Protein AF-A0AAD7I7P2-F1 (afdb_monomer)

Foldseek 3Di:
DQLVVLVCCLVVQQVVLLVVCVVPVPPCVVVSLVSLVVVLLVVLVLLVVAPPNDLASPHPDDDVSLVSVLVSLLVLVCPPRNRPHDCVSRVSSVVSNVVSCPPPVNVVVVVVVVVVVVVVVD

pLDDT: mean 86.22, std 7.91, range [53.53, 94.31]

Nearest PDB structures (foldseek):
  4zb6-assembly2_C  TM=7.887E-01  e=7.561E-02  Phanerodontia chrysosporium
  1b8x-assembly1_A  TM=5.960E-01  e=4.459E-02  Escherichia coli
  1oyj-assembly2_D  TM=7.043E-01  e=3.147E-01  Oryza sativa

Mean predicted aligned error: 5.16 Å

Radius of gyration: 15.02 Å; Cα contacts (8 Å, |Δi|>4): 108; chains: 1; bounding box: 30×47×31 Å

Organism: NCBI:txid1033252

Sequence (122 aa):
MRYRHFMHYCEGSLMPLRLLKVRSPNDNKDYLDDCFATHFAFLEEQLSSAPDGGPYLCGATLSGADFVMSYPVLLVTGGWGNLDVDKARFPKLFGYAEALRNIESYRKAEEKIVDLEKEFAA

Secondary structure (DSSP, 8-state):
-HHHHHHHHIIIIIHHHHHHHHH-TTTTHHHHHHHHHHHHHHHHHHHHT-GGG-SBTTBSS--HHHHHHHHHHHGGGTTTT-----TTT-HHHHHHHHHHHTSHHHHHHHHHHHHHHHHHT-

InterPro domains:
  IPR004046 Glutathione S-transferase, C-terminal [PF14497] (28-104)
  IPR036282 Glutathione S-transferase, C-terminal domain superfamily [SSF47616] (2-109)

Solvent-accessible surface area (backbone atoms only — not comparable to full-atom values): 6876 Å² total; per-residue (Å²): 115,62,50,64,50,47,49,50,43,35,66,72,45,54,47,55,54,51,50,50,42,72,77,37,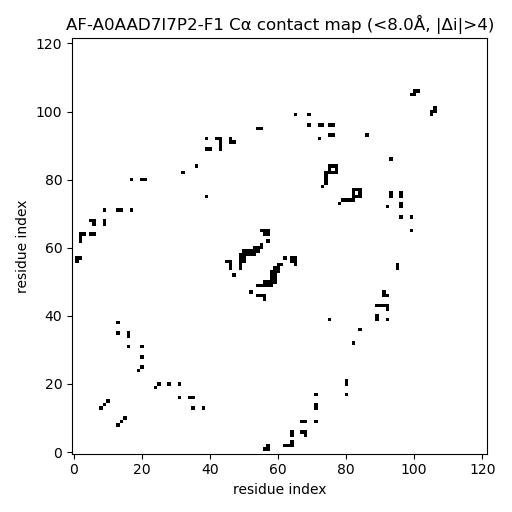66,77,62,65,39,69,61,53,51,50,52,48,52,53,53,50,54,50,48,33,51,44,52,73,65,13,47,94,73,18,88,31,74,71,7,79,57,92,48,72,37,52,61,64,38,44,65,68,49,37,30,56,77,42,46,99,65,75,43,91,53,65,56,89,80,34,54,63,45,52,52,42,38,54,54,53,55,71,33,68,72,46,45,54,48,52,55,49,50,55,53,50,53,53,63,77,72,106

Structure (mmCIF, N/CA/C/O backbone):
data_AF-A0AAD7I7P2-F1
#
_entry.id   AF-A0AAD7I7P2-F1
#
loop_
_atom_site.group_PDB
_atom_site.id
_atom_site.type_symbol
_atom_site.label_atom_id
_atom_site.label_alt_id
_atom_site.label_comp_id
_atom_site.label_asym_id
_atom_site.label_entity_id
_atom_site.label_seq_id
_atom_site.pdbx_PDB_ins_code
_atom_site.Cartn_x
_atom_site.Cartn_y
_atom_site.Cartn_z
_atom_site.occupancy
_atom_site.B_iso_or_equiv
_atom_site.auth_seq_id
_atom_site.auth_comp_id
_atom_site.auth_asym_id
_atom_site.auth_atom_id
_atom_site.pdbx_PDB_model_num
ATOM 1 N N . MET A 1 1 ? 4.519 -8.291 14.632 1.00 73.88 1 MET A N 1
ATOM 2 C CA . MET A 1 1 ? 5.689 -8.013 13.762 1.00 73.88 1 MET A CA 1
ATOM 3 C C . MET A 1 1 ? 5.312 -7.326 12.446 1.00 73.88 1 MET A C 1
ATOM 5 O O . MET A 1 1 ? 5.939 -6.323 12.127 1.00 73.88 1 MET A O 1
ATOM 9 N N . ARG A 1 2 ? 4.269 -7.775 11.724 1.00 88.00 2 ARG A N 1
ATOM 10 C CA . ARG A 1 2 ? 3.857 -7.198 10.423 1.00 88.00 2 ARG A CA 1
ATOM 11 C C . ARG A 1 2 ? 3.519 -5.699 10.443 1.00 88.00 2 ARG A C 1
ATOM 13 O O . ARG A 1 2 ? 3.930 -4.979 9.547 1.00 88.00 2 ARG A O 1
ATOM 20 N N . TYR A 1 3 ? 2.880 -5.220 11.513 1.00 90.62 3 TYR A N 1
ATOM 21 C CA . TYR A 1 3 ? 2.568 -3.796 11.693 1.00 90.62 3 TYR A CA 1
ATOM 22 C C . TYR A 1 3 ? 3.794 -2.883 11.531 1.00 90.62 3 TYR A C 1
ATOM 24 O O . TYR A 1 3 ? 3.804 -1.981 10.700 1.00 90.62 3 TYR A O 1
ATOM 32 N N . ARG A 1 4 ? 4.869 -3.148 12.289 1.00 91.69 4 ARG A N 1
ATOM 3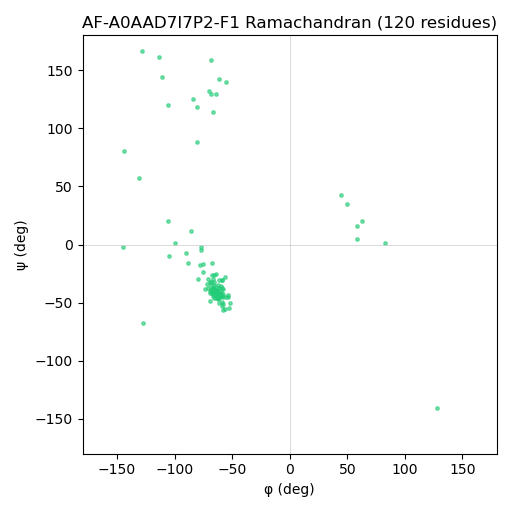3 C CA . ARG A 1 4 ? 6.099 -2.340 12.228 1.00 91.69 4 ARG A CA 1
ATOM 34 C C . ARG A 1 4 ? 6.783 -2.449 10.872 1.00 91.69 4 ARG A C 1
ATOM 36 O O . ARG A 1 4 ? 7.335 -1.466 10.397 1.00 91.69 4 ARG A O 1
ATOM 43 N N . HIS A 1 5 ? 6.735 -3.636 10.266 1.00 92.62 5 HIS A N 1
ATOM 44 C CA . HIS A 1 5 ? 7.274 -3.848 8.932 1.00 92.62 5 HIS A CA 1
ATOM 45 C C . HIS A 1 5 ? 6.610 -2.909 7.921 1.00 92.62 5 HIS A C 1
ATOM 47 O O . HIS A 1 5 ? 7.324 -2.169 7.260 1.00 92.62 5 HIS A O 1
ATOM 53 N N . PHE A 1 6 ? 5.276 -2.853 7.861 1.00 93.75 6 PHE A N 1
ATOM 54 C CA . PHE A 1 6 ? 4.581 -1.997 6.892 1.00 93.75 6 PHE A CA 1
ATOM 55 C C . PHE A 1 6 ? 4.730 -0.499 7.158 1.00 93.75 6 PHE A C 1
ATOM 57 O O . PHE A 1 6 ? 4.826 0.272 6.207 1.00 93.75 6 PHE A O 1
ATOM 64 N N . MET A 1 7 ? 4.835 -0.086 8.423 1.00 91.75 7 MET A N 1
ATOM 65 C CA . MET A 1 7 ? 5.152 1.306 8.764 1.00 91.75 7 MET A CA 1
ATOM 66 C C . MET A 1 7 ? 6.500 1.733 8.165 1.00 91.75 7 MET A C 1
ATOM 68 O O . MET A 1 7 ? 6.568 2.717 7.433 1.00 91.75 7 MET A O 1
ATOM 72 N N . HIS A 1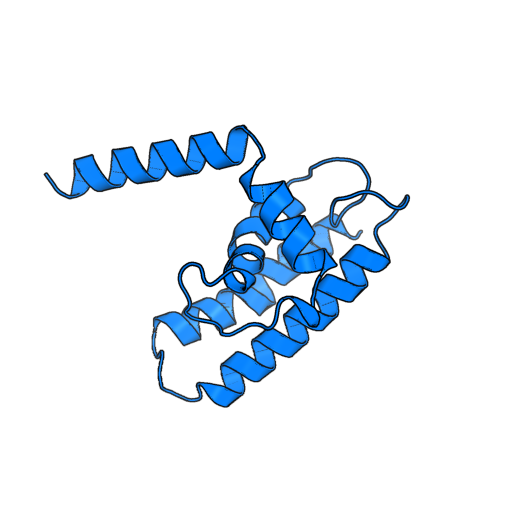 8 ? 7.558 0.956 8.415 1.00 92.62 8 HIS A N 1
ATOM 73 C CA . HIS A 1 8 ? 8.883 1.238 7.857 1.00 92.62 8 HIS A CA 1
ATOM 74 C C . HIS A 1 8 ? 8.943 1.020 6.344 1.00 92.62 8 HIS A C 1
ATOM 76 O O . HIS A 1 8 ? 9.673 1.720 5.652 1.00 92.62 8 HIS A O 1
ATOM 82 N N . TYR A 1 9 ? 8.174 0.068 5.818 1.00 93.81 9 TYR A N 1
ATOM 83 C CA . TYR A 1 9 ? 8.110 -0.202 4.388 1.00 93.81 9 TYR A CA 1
ATOM 84 C C . TYR A 1 9 ? 7.527 0.987 3.624 1.00 93.81 9 TYR A C 1
ATOM 86 O O . TYR A 1 9 ? 8.111 1.401 2.625 1.00 93.81 9 TYR A O 1
ATOM 94 N N . CYS A 1 10 ? 6.429 1.576 4.108 1.00 91.81 10 CYS A N 1
ATOM 95 C CA . CYS A 1 10 ? 5.831 2.758 3.488 1.00 91.81 10 CYS A CA 1
ATOM 96 C C . CYS A 1 10 ? 6.845 3.905 3.381 1.00 91.81 10 CYS A C 1
ATOM 98 O O . CYS A 1 10 ? 7.122 4.399 2.287 1.00 91.81 10 CYS A O 1
ATOM 100 N N . GLU A 1 11 ? 7.438 4.279 4.515 1.00 88.19 11 GLU A N 1
ATOM 101 C CA . GLU A 1 11 ? 8.348 5.420 4.615 1.00 88.19 11 GLU A CA 1
ATOM 102 C C . GLU A 1 11 ? 9.694 5.169 3.920 1.00 88.19 11 GLU A C 1
ATOM 104 O O . GLU A 1 11 ? 10.244 6.068 3.292 1.00 88.19 11 GLU A O 1
ATOM 109 N N . GLY A 1 12 ? 10.220 3.947 4.002 1.00 89.31 12 GLY A N 1
ATOM 110 C CA . GLY A 1 12 ? 11.552 3.606 3.505 1.00 89.31 12 GLY A CA 1
ATOM 111 C C . GLY A 1 12 ? 11.612 3.180 2.039 1.00 89.31 12 GLY A C 1
ATOM 112 O O . GLY A 1 12 ? 12.706 3.145 1.484 1.00 89.31 12 GLY A O 1
ATOM 113 N N . SER A 1 13 ? 10.482 2.839 1.406 1.00 89.88 13 SER A N 1
ATOM 114 C CA . SER A 1 13 ? 10.477 2.330 0.023 1.00 89.88 13 SER A CA 1
ATOM 115 C C . SER A 1 13 ? 9.535 3.093 -0.907 1.00 89.88 13 SER A C 1
ATOM 117 O O . SER A 1 13 ? 9.989 3.824 -1.786 1.00 89.88 13 SER A O 1
ATOM 119 N N . LEU A 1 14 ? 8.223 2.984 -0.697 1.00 88.56 14 LEU A N 1
ATOM 120 C CA . LEU A 1 14 ? 7.221 3.526 -1.616 1.00 88.56 14 LEU A CA 1
ATOM 121 C C . LEU A 1 14 ? 7.186 5.059 -1.626 1.00 88.56 14 LEU A C 1
ATOM 123 O O . LEU A 1 14 ? 7.066 5.663 -2.693 1.00 88.56 14 LEU A O 1
ATOM 127 N N . MET A 1 15 ? 7.314 5.705 -0.465 1.00 87.75 15 MET A N 1
ATOM 128 C CA . MET A 1 15 ? 7.266 7.169 -0.374 1.00 87.75 15 MET A CA 1
ATOM 129 C C . MET A 1 15 ? 8.464 7.872 -1.048 1.00 87.75 15 MET A C 1
ATOM 131 O O . MET A 1 15 ? 8.228 8.847 -1.767 1.00 87.75 15 MET A O 1
ATOM 135 N N . PRO A 1 16 ? 9.717 7.390 -0.921 1.00 89.75 16 PRO A N 1
ATOM 136 C CA . PRO A 1 16 ? 10.847 7.904 -1.695 1.00 89.75 16 PRO A CA 1
ATOM 137 C C . PRO A 1 16 ? 10.652 7.786 -3.210 1.00 89.75 16 PRO A C 1
ATOM 139 O O . PRO A 1 16 ? 10.880 8.756 -3.931 1.00 89.75 16 PRO A O 1
ATOM 142 N N . LEU A 1 17 ? 10.169 6.638 -3.700 1.00 88.25 17 LEU A N 1
ATOM 143 C CA . LEU A 1 17 ? 9.886 6.451 -5.129 1.00 88.25 17 LEU A CA 1
ATOM 144 C C . LEU A 1 17 ? 8.794 7.410 -5.613 1.00 88.25 17 LEU A C 1
ATOM 146 O O . LEU A 1 17 ? 8.913 8.010 -6.683 1.00 88.25 17 LEU A O 1
ATOM 150 N N . ARG A 1 18 ? 7.757 7.620 -4.793 1.00 84.56 18 ARG A N 1
ATOM 151 C CA . ARG A 1 18 ? 6.700 8.600 -5.073 1.00 84.56 18 ARG A CA 1
ATOM 152 C C . ARG A 1 18 ? 7.268 10.011 -5.173 1.00 84.56 18 ARG A C 1
ATOM 154 O O . ARG A 1 18 ? 6.916 10.739 -6.098 1.00 84.56 18 ARG A O 1
ATOM 161 N N . LEU A 1 19 ? 8.149 10.397 -4.253 1.00 87.31 19 LEU A N 1
ATOM 162 C CA . LEU A 1 19 ? 8.788 11.711 -4.276 1.00 87.31 19 LEU A CA 1
ATOM 163 C C . LEU A 1 19 ? 9.614 11.916 -5.552 1.00 87.31 19 LEU A C 1
ATOM 165 O O . LEU A 1 19 ? 9.499 12.965 -6.185 1.00 87.31 19 LEU A O 1
ATOM 169 N N . LEU A 1 20 ? 10.402 10.914 -5.952 1.00 87.38 20 LEU A N 1
ATOM 170 C CA . LEU A 1 20 ? 11.191 10.967 -7.186 1.00 87.38 20 LEU A CA 1
ATOM 171 C C . LEU A 1 20 ? 10.296 11.141 -8.419 1.00 87.38 20 LEU A C 1
ATOM 173 O O . LEU A 1 20 ? 10.566 12.009 -9.249 1.00 87.38 20 LEU A O 1
ATOM 177 N N . LYS A 1 21 ? 9.184 10.401 -8.492 1.00 82.81 21 LYS A N 1
ATOM 178 C CA . LYS A 1 21 ? 8.227 10.507 -9.601 1.00 82.81 21 LYS A CA 1
ATOM 179 C C . LYS A 1 21 ? 7.523 11.866 -9.656 1.00 82.81 21 LYS A C 1
ATOM 181 O O . LYS A 1 21 ? 7.345 12.414 -10.739 1.00 82.81 21 LYS A O 1
ATOM 186 N N . VAL A 1 22 ? 7.165 12.449 -8.510 1.00 84.12 22 VAL A N 1
ATOM 187 C CA . VAL A 1 22 ? 6.581 13.804 -8.453 1.00 84.12 22 VAL A CA 1
ATOM 188 C C . VAL A 1 22 ? 7.598 14.867 -8.876 1.00 84.12 22 VAL A C 1
ATOM 190 O O . VAL A 1 22 ? 7.251 15.813 -9.580 1.00 84.12 22 VAL A O 1
ATOM 193 N N . ARG A 1 23 ? 8.860 14.725 -8.458 1.00 83.94 23 ARG A N 1
ATOM 194 C CA . ARG A 1 23 ? 9.917 15.701 -8.751 1.00 83.94 23 ARG A CA 1
ATOM 195 C C . ARG A 1 23 ? 10.363 15.684 -10.215 1.00 83.94 23 ARG A C 1
ATOM 197 O O . ARG A 1 23 ? 10.726 16.746 -10.733 1.00 83.94 23 ARG A O 1
ATOM 204 N N . SER A 1 24 ? 10.361 14.508 -10.840 1.00 81.19 24 SER A N 1
ATOM 205 C CA . SER A 1 24 ? 10.835 14.285 -12.206 1.00 81.19 24 SER A CA 1
ATOM 206 C C . SER A 1 24 ? 9.964 13.233 -12.915 1.00 81.19 24 SER A C 1
ATOM 208 O O . SER A 1 24 ? 10.357 12.075 -13.019 1.00 81.19 24 SER A O 1
ATOM 210 N N . PRO A 1 25 ? 8.781 13.608 -13.433 1.00 75.12 25 PRO A N 1
ATOM 211 C CA . PRO A 1 25 ? 7.790 12.642 -13.925 1.00 75.12 25 PRO A CA 1
ATOM 212 C C . PRO A 1 25 ? 8.212 11.871 -15.185 1.00 75.12 25 PRO A C 1
ATOM 214 O O . PRO A 1 25 ? 7.744 10.754 -15.401 1.00 75.12 25 PRO A O 1
ATOM 217 N N . ASN A 1 26 ? 9.093 12.457 -16.002 1.00 77.25 26 ASN A N 1
ATOM 218 C CA . ASN A 1 26 ? 9.555 11.873 -17.266 1.00 77.25 26 ASN A CA 1
ATOM 219 C C . ASN A 1 26 ? 10.982 11.310 -17.191 1.00 77.25 26 ASN A C 1
ATOM 221 O O . ASN A 1 26 ? 11.422 10.654 -18.131 1.00 77.25 26 ASN A O 1
ATOM 225 N N . ASP A 1 27 ? 11.712 11.574 -16.107 1.00 77.06 27 ASP A N 1
ATOM 226 C CA . ASP A 1 27 ? 13.082 11.090 -15.942 1.00 77.06 27 ASP A CA 1
ATOM 227 C C . ASP A 1 27 ? 13.051 9.663 -15.391 1.00 77.06 27 ASP A C 1
ATOM 229 O O . ASP A 1 27 ? 12.399 9.410 -14.378 1.00 77.06 27 ASP A O 1
ATOM 23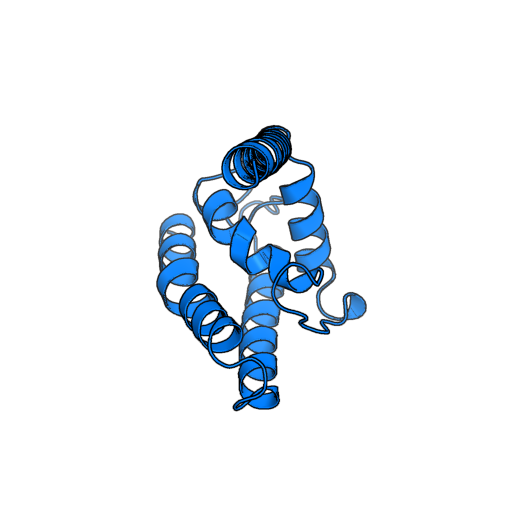3 N N . ASN A 1 28 ? 13.713 8.721 -16.069 1.00 80.44 28 ASN A N 1
ATOM 234 C CA . ASN A 1 28 ? 13.709 7.297 -15.707 1.00 80.44 28 ASN A CA 1
ATOM 235 C C . ASN A 1 28 ? 12.298 6.722 -15.467 1.00 80.44 28 ASN A C 1
ATOM 237 O O . ASN A 1 28 ? 12.111 5.869 -14.599 1.00 80.44 28 ASN A O 1
ATOM 241 N N . LYS A 1 29 ? 11.298 7.195 -16.229 1.00 82.06 29 LYS A N 1
ATOM 242 C CA . LYS A 1 29 ? 9.889 6.811 -16.058 1.00 82.06 29 LYS A CA 1
ATOM 243 C C . LYS A 1 29 ? 9.718 5.292 -16.031 1.00 82.06 29 LYS A C 1
ATOM 245 O O . LYS A 1 29 ? 9.111 4.784 -15.096 1.00 82.06 29 LYS A O 1
ATOM 250 N N . ASP A 1 30 ? 10.279 4.596 -17.016 1.00 85.94 30 ASP A N 1
ATOM 251 C CA . ASP A 1 30 ? 10.132 3.142 -17.147 1.00 85.94 30 ASP A CA 1
ATOM 252 C C . ASP A 1 30 ? 10.766 2.409 -15.958 1.00 85.94 30 ASP A C 1
ATOM 254 O O . ASP A 1 30 ? 10.154 1.520 -15.378 1.00 85.94 30 ASP A O 1
ATOM 258 N N . TYR A 1 31 ? 11.938 2.865 -15.503 1.00 88.19 31 TYR A N 1
ATOM 259 C CA . TYR A 1 31 ? 12.592 2.323 -14.311 1.00 88.19 31 TYR A CA 1
ATOM 260 C C . TYR A 1 31 ? 11.744 2.517 -13.045 1.00 88.19 31 TYR A C 1
ATOM 262 O O . TYR A 1 31 ? 11.580 1.587 -12.259 1.00 88.19 31 TYR A O 1
ATOM 270 N N . LEU A 1 32 ? 11.189 3.716 -12.835 1.00 87.44 32 LEU A N 1
ATOM 271 C CA . LEU A 1 32 ? 10.339 3.985 -11.673 1.00 87.44 32 LEU A CA 1
ATOM 272 C C . LEU A 1 32 ? 9.045 3.169 -11.727 1.00 87.44 32 LEU A C 1
ATOM 274 O O . LEU A 1 32 ? 8.622 2.642 -10.697 1.00 87.44 32 LEU A O 1
ATOM 278 N N . ASP A 1 33 ? 8.439 3.037 -12.905 1.00 86.56 33 ASP A N 1
ATOM 279 C CA . ASP A 1 33 ? 7.230 2.238 -13.108 1.00 86.56 33 ASP A CA 1
ATOM 280 C C . ASP A 1 33 ? 7.504 0.749 -12.826 1.00 86.56 33 ASP A C 1
ATOM 282 O O . ASP A 1 33 ? 6.716 0.105 -12.128 1.00 86.56 33 ASP A O 1
ATOM 286 N N . ASP A 1 34 ? 8.660 0.227 -13.245 1.00 89.38 34 ASP A N 1
ATOM 287 C CA . ASP A 1 34 ? 9.111 -1.135 -12.931 1.00 89.38 34 ASP A CA 1
ATOM 288 C C . ASP A 1 34 ? 9.378 -1.336 -11.428 1.00 89.38 34 ASP A C 1
ATOM 290 O O . ASP A 1 34 ? 9.007 -2.370 -10.849 1.00 89.38 34 ASP A O 1
ATOM 294 N N . CYS A 1 35 ? 9.965 -0.339 -10.752 1.00 90.12 35 CYS A N 1
ATOM 295 C CA . CYS A 1 35 ? 10.099 -0.354 -9.295 1.00 90.12 35 CYS A CA 1
ATOM 296 C C . CYS A 1 35 ? 8.721 -0.450 -8.627 1.00 90.12 35 CYS A C 1
ATOM 298 O O . CYS A 1 35 ? 8.504 -1.327 -7.786 1.00 90.12 35 CYS A O 1
ATOM 300 N N . PHE A 1 36 ? 7.765 0.396 -9.020 1.00 89.62 36 PHE A N 1
ATOM 301 C CA . PHE A 1 36 ? 6.402 0.350 -8.486 1.00 89.62 36 PHE A CA 1
ATOM 302 C C . PHE A 1 36 ? 5.723 -0.993 -8.751 1.00 89.62 36 PHE A C 1
ATOM 304 O O . PHE A 1 36 ? 5.154 -1.571 -7.826 1.00 89.62 36 PHE A O 1
ATOM 311 N N . ALA A 1 37 ? 5.840 -1.539 -9.962 1.00 89.56 37 ALA A N 1
ATOM 312 C CA . ALA A 1 37 ? 5.280 -2.844 -10.303 1.00 89.56 37 ALA A CA 1
ATOM 313 C C . ALA A 1 37 ? 5.828 -3.968 -9.407 1.00 89.56 37 ALA A C 1
ATOM 315 O O . ALA A 1 37 ? 5.076 -4.860 -9.008 1.00 89.56 37 ALA A O 1
ATOM 316 N N . THR A 1 38 ? 7.110 -3.906 -9.041 1.00 92.50 38 THR A N 1
ATOM 317 C CA . THR A 1 38 ? 7.735 -4.858 -8.109 1.00 92.50 38 THR A CA 1
ATOM 318 C C . THR A 1 38 ? 7.135 -4.740 -6.707 1.00 92.50 38 THR A C 1
ATOM 320 O O . THR A 1 38 ? 6.768 -5.745 -6.094 1.00 92.50 38 THR A O 1
ATOM 323 N N . HIS A 1 39 ? 6.972 -3.515 -6.206 1.00 93.00 39 HIS A N 1
ATOM 324 C CA . HIS A 1 39 ? 6.352 -3.280 -4.903 1.00 93.00 39 HIS A CA 1
ATOM 325 C C . HIS A 1 39 ? 4.868 -3.678 -4.880 1.00 93.00 39 HIS A C 1
ATOM 327 O O . HIS A 1 39 ? 4.404 -4.255 -3.899 1.00 93.00 39 HIS A O 1
ATOM 333 N N . PHE A 1 40 ? 4.120 -3.437 -5.958 1.00 92.75 40 PHE A N 1
ATOM 334 C CA . PHE A 1 40 ? 2.719 -3.850 -6.067 1.00 92.75 40 PHE A CA 1
ATOM 335 C C . PHE A 1 40 ? 2.566 -5.369 -6.114 1.00 92.75 40 PHE A C 1
ATOM 337 O O . PHE A 1 40 ? 1.692 -5.905 -5.435 1.00 92.75 40 PHE A O 1
ATOM 344 N N . ALA A 1 41 ? 3.457 -6.074 -6.817 1.00 92.88 41 ALA A N 1
ATOM 345 C CA . ALA A 1 41 ? 3.493 -7.535 -6.795 1.00 92.88 41 ALA A CA 1
ATOM 346 C C . ALA A 1 41 ? 3.731 -8.078 -5.380 1.00 92.88 41 ALA A C 1
ATOM 348 O O . ALA A 1 41 ? 3.031 -8.990 -4.942 1.00 92.88 41 ALA A O 1
ATOM 349 N N . PHE A 1 42 ? 4.655 -7.468 -4.634 1.00 94.31 42 PHE A N 1
ATOM 350 C CA . PHE A 1 42 ? 4.870 -7.820 -3.233 1.00 94.31 42 PHE A CA 1
ATOM 351 C C . PHE A 1 42 ? 3.616 -7.574 -2.383 1.00 94.31 42 PHE A C 1
ATOM 353 O O . PHE A 1 42 ? 3.219 -8.446 -1.616 1.00 94.31 42 PHE A O 1
ATOM 360 N N . LEU A 1 43 ? 2.953 -6.421 -2.518 1.00 93.44 43 LEU A N 1
ATOM 361 C CA . LEU A 1 43 ? 1.745 -6.118 -1.740 1.00 93.44 43 LEU A CA 1
ATOM 362 C C . LEU A 1 43 ? 0.572 -7.057 -2.066 1.00 93.44 43 LEU A C 1
ATOM 364 O O . LEU A 1 43 ? -0.124 -7.484 -1.147 1.00 93.44 43 LEU A O 1
ATOM 368 N N . GLU A 1 44 ? 0.382 -7.429 -3.333 1.00 93.44 44 GLU A N 1
ATOM 369 C CA . GLU A 1 44 ? -0.600 -8.440 -3.761 1.00 93.44 44 GLU A CA 1
ATOM 370 C C . GLU A 1 44 ? -0.356 -9.796 -3.064 1.00 93.44 44 GLU A C 1
ATOM 372 O O . GLU A 1 44 ? -1.287 -10.445 -2.565 1.00 93.44 44 GLU A O 1
ATOM 377 N N . GLU A 1 45 ? 0.908 -10.213 -2.960 1.00 93.50 45 GLU A N 1
ATOM 378 C CA . GLU A 1 45 ? 1.309 -11.422 -2.233 1.00 93.50 45 GLU A CA 1
ATOM 379 C C . GLU A 1 45 ? 1.086 -11.280 -0.717 1.00 93.50 45 GLU A C 1
ATOM 381 O O . GLU A 1 45 ? 0.591 -12.200 -0.053 1.00 93.50 45 GLU A O 1
ATOM 386 N N . GLN A 1 46 ? 1.398 -10.115 -0.145 1.00 92.69 46 GLN A N 1
ATOM 387 C CA . GLN A 1 46 ? 1.194 -9.864 1.281 1.00 92.69 46 GLN A CA 1
ATOM 388 C C . GLN A 1 46 ? -0.287 -9.879 1.670 1.00 92.69 46 GLN A C 1
ATOM 390 O O . GLN A 1 46 ? -0.628 -10.449 2.706 1.00 92.69 46 GLN A O 1
ATOM 395 N N . LEU A 1 47 ? -1.165 -9.324 0.831 1.00 91.25 47 LEU A N 1
ATOM 396 C CA . LEU A 1 47 ? -2.618 -9.401 1.007 1.00 91.25 47 LEU A CA 1
ATOM 397 C C . LEU A 1 47 ? -3.124 -10.841 0.865 1.00 91.25 47 LEU A C 1
ATOM 399 O O . LEU A 1 47 ? -4.027 -11.263 1.580 1.00 91.25 47 LEU A O 1
ATOM 403 N N . SER A 1 48 ? -2.512 -11.633 -0.017 1.00 89.19 48 SER A N 1
ATOM 404 C CA . SER A 1 48 ? -2.845 -13.054 -0.173 1.00 89.19 48 SER A CA 1
ATOM 405 C C . SER A 1 48 ? -2.477 -13.904 1.041 1.00 89.19 48 SER A C 1
ATOM 407 O O . SER A 1 48 ? -3.129 -14.911 1.300 1.00 89.19 48 SER A O 1
ATOM 409 N N . SER A 1 49 ? -1.439 -13.501 1.768 1.00 89.19 49 SER A N 1
ATOM 410 C CA . SER A 1 49 ? -0.915 -14.183 2.952 1.00 89.19 49 SER A CA 1
ATOM 411 C C . SER A 1 49 ? -1.266 -13.450 4.248 1.00 89.19 49 SER A C 1
ATOM 413 O O . SER A 1 49 ? -0.575 -13.625 5.257 1.00 89.19 49 SER A O 1
ATOM 415 N N . ALA A 1 50 ? -2.285 -12.583 4.234 1.00 86.62 50 ALA A N 1
ATOM 416 C CA . ALA A 1 50 ? -2.705 -11.815 5.402 1.00 86.62 50 ALA A CA 1
ATOM 417 C C . ALA A 1 50 ? -3.025 -12.752 6.587 1.00 86.62 50 ALA A C 1
ATOM 419 O O . ALA A 1 50 ? -3.594 -13.830 6.379 1.00 86.62 50 ALA A O 1
ATOM 420 N N . PRO A 1 51 ? -2.647 -12.393 7.832 1.00 84.12 51 PRO A N 1
ATOM 421 C CA . PRO A 1 51 ? -2.907 -13.244 8.988 1.00 84.12 51 PRO A CA 1
ATOM 422 C C . PRO A 1 51 ? -4.415 -13.439 9.154 1.00 84.12 51 PRO A C 1
ATOM 424 O O . PRO A 1 51 ? -5.191 -12.517 8.895 1.00 84.12 51 PRO A O 1
ATOM 427 N N . ASP A 1 52 ? -4.822 -14.641 9.555 1.00 82.56 52 ASP A N 1
ATOM 428 C CA . ASP A 1 52 ? -6.228 -15.002 9.778 1.00 82.56 52 ASP A CA 1
ATOM 429 C C . ASP A 1 52 ? -7.138 -14.826 8.543 1.00 82.56 52 ASP A C 1
ATOM 431 O O . ASP A 1 52 ? -8.361 -14.796 8.670 1.00 82.56 52 ASP A O 1
ATOM 435 N N . GLY A 1 53 ? -6.556 -14.696 7.341 1.00 77.56 53 GLY A N 1
ATOM 436 C CA . GLY A 1 53 ? -7.298 -14.436 6.103 1.00 77.56 53 GLY A CA 1
ATOM 437 C C . GLY A 1 53 ? -8.037 -13.094 6.101 1.00 77.56 53 GLY A C 1
ATOM 438 O O . GLY A 1 53 ? -9.005 -12.929 5.359 1.00 77.56 53 GLY A O 1
ATOM 439 N N . GLY A 1 54 ? -7.623 -12.160 6.963 1.00 81.12 54 GLY A N 1
ATOM 440 C CA . GLY A 1 54 ? -8.287 -10.874 7.127 1.00 81.12 54 GLY A CA 1
ATOM 441 C C . GLY A 1 54 ? -8.138 -9.951 5.909 1.00 81.12 54 GLY A C 1
ATOM 442 O O . GLY A 1 54 ? -7.210 -10.109 5.116 1.00 81.12 54 GLY A O 1
ATOM 443 N N . PRO A 1 55 ? -9.039 -8.964 5.752 1.00 86.69 55 PRO A N 1
ATOM 444 C CA . PRO A 1 55 ? -9.058 -8.086 4.582 1.00 86.69 55 PRO A CA 1
ATOM 445 C C . PRO A 1 55 ? -7.979 -6.988 4.612 1.00 86.69 55 PRO A C 1
ATOM 447 O O . PRO A 1 55 ? -7.854 -6.245 3.641 1.00 86.69 55 PRO A O 1
ATOM 450 N N . TYR A 1 56 ? -7.217 -6.865 5.706 1.00 90.44 56 TYR A N 1
ATOM 451 C CA . TYR A 1 56 ? -6.198 -5.831 5.912 1.00 90.44 56 TYR A CA 1
ATOM 452 C C . TYR A 1 56 ? -4.784 -6.417 5.962 1.00 90.44 56 TYR A C 1
ATOM 454 O O . TYR A 1 56 ? -4.588 -7.602 6.246 1.00 90.44 56 TYR A O 1
ATOM 462 N N . LEU A 1 57 ? -3.764 -5.573 5.768 1.00 89.62 57 LEU A N 1
ATOM 463 C CA . LEU A 1 57 ? -2.361 -6.010 5.728 1.00 89.62 57 LEU A CA 1
ATOM 464 C C . LEU A 1 57 ? -1.913 -6.657 7.044 1.00 89.62 57 LEU A C 1
ATOM 466 O O . LEU A 1 57 ? -1.047 -7.534 7.053 1.00 89.62 57 LEU A O 1
ATOM 470 N N . CYS A 1 58 ? -2.491 -6.224 8.166 1.00 89.94 58 CYS A N 1
ATOM 471 C CA . CYS A 1 58 ? -2.156 -6.728 9.495 1.00 89.94 58 CYS A CA 1
ATOM 472 C C . CYS A 1 58 ? -3.138 -7.773 10.050 1.00 89.94 58 CYS A C 1
ATOM 474 O O . CYS A 1 58 ? -2.898 -8.250 11.159 1.00 89.94 58 CYS A O 1
ATOM 476 N N . GLY A 1 59 ? -4.177 -8.164 9.304 1.00 86.81 59 GLY A N 1
ATOM 477 C CA . GLY A 1 59 ? -5.133 -9.202 9.703 1.00 86.81 59 GLY A CA 1
ATOM 478 C C . GLY A 1 59 ? -6.588 -8.754 9.604 1.00 86.81 59 GLY A C 1
ATOM 479 O O . GLY A 1 59 ? -6.987 -8.089 8.649 1.00 86.81 59 GLY A O 1
ATOM 480 N N . ALA A 1 60 ? -7.405 -9.159 10.577 1.00 86.62 60 ALA A N 1
ATOM 481 C CA . ALA A 1 60 ? -8.853 -8.946 10.541 1.00 86.62 60 ALA A CA 1
ATOM 482 C C . ALA A 1 60 ? -9.288 -7.499 10.841 1.00 86.62 60 ALA A C 1
ATOM 484 O O . ALA A 1 60 ? -10.374 -7.089 10.431 1.00 86.62 60 ALA A O 1
ATOM 485 N N . THR A 1 61 ? -8.468 -6.724 11.554 1.00 87.88 61 THR A N 1
ATOM 486 C CA . THR A 1 61 ? -8.819 -5.378 12.021 1.00 87.88 61 THR A CA 1
ATOM 487 C C . THR A 1 61 ? -8.016 -4.293 11.317 1.00 87.88 61 THR A C 1
ATOM 489 O O . THR A 1 61 ? -6.829 -4.456 11.035 1.00 87.88 61 THR A O 1
ATOM 492 N N . LEU A 1 62 ? -8.675 -3.158 11.075 1.00 89.06 62 LEU A N 1
ATOM 493 C CA . LEU A 1 62 ? -8.034 -1.962 10.545 1.00 89.06 62 LEU A CA 1
ATOM 494 C C . LEU A 1 62 ? -7.003 -1.434 11.553 1.00 89.06 62 LEU A C 1
ATOM 496 O O . LEU A 1 62 ? -7.314 -1.241 12.731 1.00 89.06 62 LEU A O 1
ATOM 500 N N . SER A 1 63 ? -5.787 -1.173 11.085 1.00 91.12 63 SER A N 1
ATOM 501 C CA . SER A 1 63 ? -4.668 -0.721 11.908 1.00 91.12 63 SER A CA 1
ATOM 502 C C . SER A 1 63 ? -4.008 0.541 11.344 1.00 91.12 63 SER A C 1
ATOM 504 O O . SER A 1 63 ? -4.205 0.920 10.192 1.00 91.12 63 SER A O 1
ATOM 506 N N . GLY A 1 64 ? -3.160 1.190 12.148 1.00 89.38 64 GLY A N 1
ATOM 507 C CA . GLY A 1 64 ? -2.350 2.333 11.702 1.00 89.38 64 GLY A CA 1
ATOM 508 C C . GLY A 1 64 ? -1.467 2.038 10.480 1.00 89.38 64 GLY A C 1
ATOM 509 O O . GLY A 1 64 ? -1.216 2.937 9.682 1.00 89.38 64 GLY A O 1
ATOM 510 N N . ALA A 1 65 ? -1.053 0.781 10.285 1.00 92.19 65 ALA A N 1
ATOM 511 C CA . ALA A 1 65 ? -0.293 0.387 9.105 1.00 92.19 65 ALA A CA 1
ATOM 512 C C . ALA A 1 65 ? -1.141 0.508 7.833 1.00 92.19 65 ALA A C 1
ATOM 514 O O . ALA A 1 65 ? -0.637 0.968 6.816 1.00 92.19 65 ALA A O 1
ATOM 515 N N . ASP A 1 66 ? -2.428 0.168 7.900 1.00 92.38 66 ASP A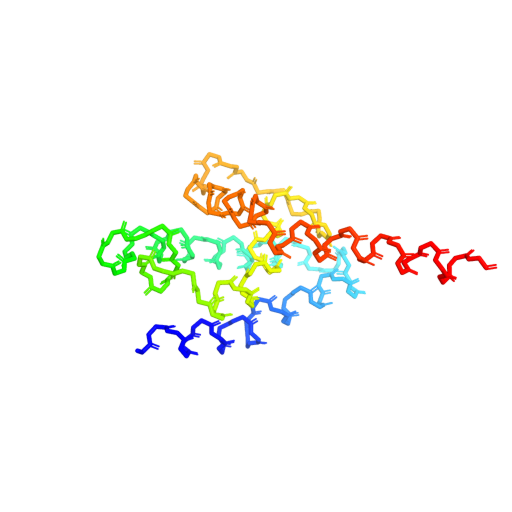 N 1
ATOM 516 C CA . ASP A 1 66 ? -3.353 0.285 6.772 1.00 92.38 66 ASP A CA 1
ATOM 517 C C . ASP A 1 66 ? -3.616 1.761 6.434 1.00 92.38 66 ASP A C 1
ATOM 519 O O . ASP A 1 66 ? -3.614 2.138 5.264 1.00 92.38 66 ASP A O 1
ATOM 523 N N . PHE A 1 67 ? -3.716 2.625 7.454 1.00 90.50 67 PHE A N 1
ATOM 524 C CA . PHE A 1 67 ? -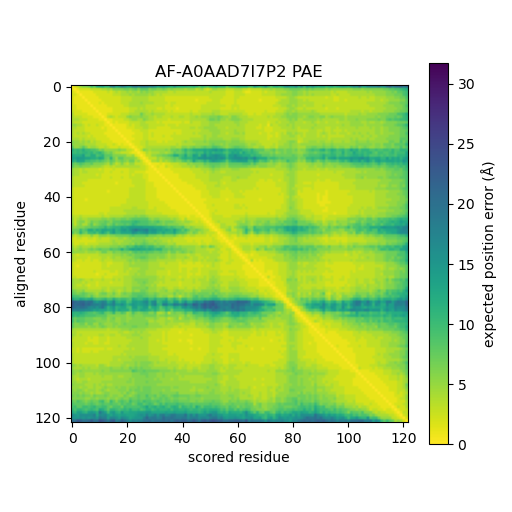3.789 4.078 7.261 1.00 90.50 67 PHE A CA 1
ATOM 525 C C . PHE A 1 67 ? -2.545 4.642 6.569 1.00 90.50 67 PHE A C 1
ATOM 527 O O . PHE A 1 67 ? -2.673 5.360 5.581 1.00 90.50 67 PHE A O 1
ATOM 534 N N . VAL A 1 68 ? -1.341 4.314 7.039 1.00 90.31 68 VAL A N 1
ATOM 535 C CA . VAL A 1 68 ? -0.094 4.822 6.437 1.00 90.31 68 VAL A CA 1
ATOM 536 C C . VAL A 1 68 ? 0.135 4.240 5.038 1.00 90.31 68 VAL A C 1
ATOM 538 O O . VAL A 1 68 ? 0.617 4.940 4.150 1.00 90.31 68 VAL A O 1
ATOM 541 N N . MET A 1 69 ? -0.259 2.986 4.810 1.00 91.50 69 MET A N 1
ATOM 542 C CA . MET A 1 69 ? -0.186 2.339 3.498 1.00 91.50 69 MET A CA 1
ATOM 543 C C . MET A 1 69 ? -1.275 2.804 2.526 1.00 91.50 69 MET A C 1
ATOM 545 O O . MET A 1 69 ? -1.108 2.601 1.326 1.00 91.50 69 MET A O 1
ATOM 549 N N . SER A 1 70 ? -2.352 3.446 2.991 1.00 88.94 70 SER A N 1
ATOM 550 C CA . SER A 1 70 ? -3.430 3.923 2.113 1.00 88.94 70 SER A CA 1
ATOM 551 C C . SER A 1 70 ? -2.907 4.839 1.005 1.00 88.94 70 SER A C 1
ATOM 553 O O . SER A 1 70 ? -3.209 4.621 -0.163 1.00 88.94 70 SER A O 1
ATOM 555 N N . TYR A 1 71 ? -2.029 5.788 1.333 1.00 83.50 71 TYR A N 1
ATOM 556 C CA . TYR A 1 71 ? -1.455 6.722 0.365 1.00 83.50 71 TYR A CA 1
ATOM 557 C C . TYR A 1 71 ? -0.704 6.044 -0.791 1.00 83.50 71 TYR A C 1
ATOM 559 O O . TYR A 1 71 ? -1.053 6.296 -1.946 1.00 83.50 71 TYR A O 1
ATOM 567 N N . PRO A 1 72 ? 0.316 5.199 -0.546 1.00 86.38 72 PRO A N 1
ATOM 568 C CA . PRO A 1 72 ? 1.028 4.547 -1.639 1.00 86.38 72 PRO A CA 1
ATOM 569 C C . PRO A 1 72 ? 0.198 3.465 -2.340 1.00 86.38 72 PRO A C 1
ATOM 571 O O . PRO A 1 72 ? 0.380 3.260 -3.536 1.00 86.38 72 PRO A O 1
ATOM 574 N N . VAL A 1 73 ? -0.728 2.797 -1.642 1.00 88.44 73 VAL A N 1
ATOM 575 C CA . VAL A 1 73 ? -1.622 1.802 -2.258 1.00 88.44 73 VAL A CA 1
ATOM 576 C C . VAL A 1 73 ? -2.575 2.465 -3.243 1.00 88.44 73 VAL A C 1
AT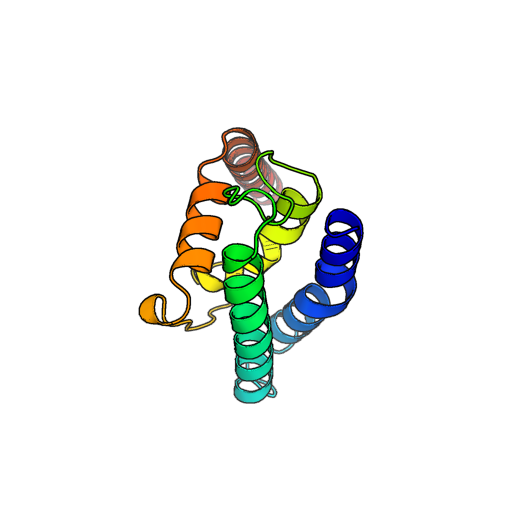OM 578 O O . VAL A 1 73 ? -2.806 1.926 -4.318 1.00 88.44 73 VAL A O 1
ATOM 581 N N . LEU A 1 74 ? -3.082 3.658 -2.940 1.00 84.62 74 LEU A N 1
ATOM 582 C CA . LEU A 1 74 ? -4.014 4.351 -3.829 1.00 84.62 74 LEU A CA 1
ATOM 583 C C . LEU A 1 74 ? -3.383 4.805 -5.149 1.00 84.62 74 LEU A C 1
ATOM 585 O O . LEU A 1 74 ? -4.118 5.039 -6.109 1.00 84.62 74 LEU A O 1
ATOM 589 N N . LEU A 1 75 ? -2.052 4.836 -5.259 1.00 80.25 75 LEU A N 1
ATOM 590 C CA . LEU A 1 75 ? -1.368 5.101 -6.529 1.00 80.25 75 LEU A CA 1
ATOM 591 C C . LEU A 1 75 ? -1.733 4.089 -7.626 1.00 80.25 75 LEU A C 1
ATOM 593 O O . LEU A 1 75 ? -1.778 4.471 -8.794 1.00 80.25 75 LEU A O 1
ATOM 597 N N . VAL A 1 76 ? -2.044 2.830 -7.277 1.00 77.38 76 VAL A N 1
ATOM 598 C CA . VAL A 1 76 ? -2.411 1.802 -8.277 1.00 77.38 76 VAL A CA 1
ATOM 599 C C . VAL A 1 76 ? -3.694 2.141 -9.017 1.00 77.38 76 VAL A C 1
ATOM 601 O O . VAL A 1 76 ? -3.899 1.720 -10.144 1.00 77.38 76 VAL A O 1
ATOM 604 N N . THR A 1 77 ? -4.564 2.929 -8.393 1.00 75.50 77 THR A N 1
ATOM 605 C CA . THR A 1 77 ? -5.864 3.291 -8.964 1.00 75.50 77 THR A CA 1
ATOM 606 C C . THR A 1 77 ? -5.790 4.510 -9.890 1.00 75.50 77 THR A C 1
ATOM 608 O O . THR A 1 77 ? -6.819 5.087 -10.229 1.00 75.50 77 THR A O 1
ATOM 611 N N . GLY A 1 78 ? -4.581 4.940 -10.268 1.00 66.44 78 GLY A N 1
ATOM 612 C CA . GLY A 1 78 ? -4.355 6.101 -11.130 1.00 66.44 78 GLY A CA 1
ATOM 613 C C . GLY A 1 78 ? -4.374 7.448 -10.397 1.00 66.44 78 GLY A C 1
ATOM 614 O O . GLY A 1 78 ? -4.181 8.488 -11.021 1.00 66.44 78 GLY A O 1
ATOM 615 N N . GLY A 1 79 ? -4.558 7.461 -9.073 1.00 60.91 79 GLY A N 1
ATOM 616 C CA . GLY A 1 79 ? -4.513 8.686 -8.275 1.00 60.91 79 GLY A CA 1
ATOM 617 C C . GLY A 1 79 ? -3.099 9.272 -8.160 1.00 60.91 79 GLY A C 1
ATOM 618 O O . GLY A 1 79 ? -2.159 8.561 -7.817 1.00 60.91 79 GLY A O 1
ATOM 619 N N . TRP A 1 80 ? -2.961 10.585 -8.395 1.00 53.53 80 TRP A N 1
ATOM 620 C CA . TRP A 1 80 ? -1.805 11.442 -8.048 1.00 53.53 80 TRP A CA 1
ATOM 621 C C . TRP A 1 80 ? -0.415 11.064 -8.618 1.00 53.53 80 TRP A C 1
ATOM 623 O O . TRP A 1 80 ? 0.567 11.723 -8.280 1.00 53.53 80 TRP A O 1
ATOM 633 N N . GLY A 1 81 ? -0.302 10.046 -9.481 1.00 56.88 81 GLY A N 1
ATOM 634 C CA . GLY A 1 81 ? 0.983 9.592 -10.038 1.00 56.88 81 GLY A CA 1
ATOM 635 C C . GLY A 1 81 ? 0.961 9.083 -11.483 1.00 56.88 81 GLY A C 1
ATOM 636 O O . GLY A 1 81 ? 2.028 8.738 -11.990 1.00 56.88 81 GLY A O 1
ATOM 637 N N . ASN A 1 82 ? -0.210 9.037 -12.142 1.00 62.75 82 ASN A N 1
ATOM 638 C CA . ASN A 1 82 ? -0.393 8.521 -13.511 1.00 62.75 82 ASN A CA 1
ATOM 639 C C . ASN A 1 82 ? 0.354 7.195 -13.768 1.00 62.75 82 ASN A C 1
ATOM 641 O O . ASN A 1 82 ? 1.018 7.037 -14.793 1.00 62.75 82 ASN A O 1
ATOM 645 N N . LEU A 1 83 ? 0.302 6.265 -12.809 1.00 72.19 83 LEU A N 1
ATOM 646 C CA . LEU A 1 83 ? 0.820 4.916 -13.011 1.00 72.19 83 LEU A CA 1
ATOM 647 C C . LEU A 1 83 ? -0.234 4.113 -13.771 1.00 72.19 83 LEU A C 1
ATOM 649 O O . LEU A 1 83 ? -1.348 3.934 -13.280 1.00 72.19 83 LEU A O 1
ATOM 653 N N . ASP A 1 84 ? 0.126 3.652 -14.966 1.00 74.25 84 ASP A N 1
ATOM 654 C CA . ASP A 1 84 ? -0.705 2.746 -15.754 1.00 74.25 84 ASP A CA 1
ATOM 655 C C . ASP A 1 84 ? -0.512 1.323 -15.224 1.00 74.25 84 ASP A C 1
ATOM 657 O O . ASP A 1 84 ? 0.412 0.602 -15.605 1.00 74.25 84 ASP A O 1
ATOM 661 N N . VAL A 1 85 ? -1.318 0.969 -14.225 1.00 81.06 85 VAL A N 1
ATOM 662 C CA . VAL A 1 85 ? -1.251 -0.328 -13.555 1.00 81.06 85 VAL A CA 1
ATOM 663 C C . VAL A 1 85 ? -2.431 -1.174 -14.001 1.00 81.06 85 VAL A C 1
ATOM 665 O O . VAL A 1 85 ? -3.587 -0.839 -13.744 1.00 81.06 85 VAL A O 1
ATOM 668 N N . ASP A 1 86 ? -2.136 -2.320 -14.611 1.00 83.88 86 ASP A N 1
ATOM 669 C CA . ASP A 1 86 ? -3.169 -3.271 -15.001 1.00 83.88 86 ASP A CA 1
ATOM 670 C C . ASP A 1 86 ? -3.851 -3.882 -13.765 1.00 83.88 86 ASP A C 1
ATOM 672 O O . ASP A 1 86 ? -3.259 -4.655 -13.002 1.00 83.88 86 ASP A O 1
ATOM 676 N N . LYS A 1 87 ? -5.137 -3.565 -13.592 1.00 85.31 87 LYS A N 1
ATOM 677 C CA . LYS A 1 87 ? -5.993 -4.126 -12.541 1.00 85.31 87 LYS A CA 1
ATOM 678 C C . LYS A 1 87 ? -6.099 -5.647 -12.615 1.00 85.31 87 LYS A C 1
ATOM 680 O O . LYS A 1 87 ? -6.243 -6.285 -11.572 1.00 85.31 87 LYS A O 1
ATOM 685 N N . ALA A 1 88 ? -6.012 -6.237 -13.807 1.00 88.31 88 ALA A N 1
ATOM 686 C CA . ALA A 1 88 ? -6.041 -7.687 -13.967 1.00 88.31 88 ALA A CA 1
ATOM 687 C C . ALA A 1 88 ? -4.815 -8.361 -13.333 1.00 88.31 88 ALA A C 1
ATOM 689 O O . ALA A 1 88 ? -4.905 -9.510 -12.900 1.00 88.31 88 ALA A O 1
ATOM 690 N N . ARG A 1 89 ? -3.690 -7.642 -13.223 1.00 88.88 89 ARG A N 1
ATOM 691 C CA . ARG A 1 89 ? -2.451 -8.146 -12.623 1.00 88.88 89 ARG A CA 1
ATOM 692 C C . ARG A 1 89 ? -2.462 -8.111 -11.093 1.00 88.88 89 ARG A C 1
ATOM 694 O O . ARG A 1 89 ? -1.821 -8.959 -10.479 1.00 88.88 89 ARG A O 1
ATOM 701 N N . PHE A 1 90 ? -3.181 -7.166 -10.482 1.00 92.44 90 PHE A N 1
ATOM 702 C CA . PHE A 1 90 ? -3.187 -6.959 -9.023 1.00 92.44 90 PHE A CA 1
ATOM 703 C C . PHE A 1 90 ? -4.609 -6.860 -8.430 1.00 92.44 90 PHE A C 1
ATOM 705 O O . PHE A 1 90 ? -4.971 -5.850 -7.817 1.00 92.44 90 PHE A O 1
ATOM 712 N N . PRO A 1 91 ? -5.470 -7.874 -8.624 1.00 92.50 91 PRO A N 1
ATOM 713 C CA . PRO A 1 91 ? -6.881 -7.784 -8.260 1.00 92.50 91 PRO A CA 1
ATOM 714 C C . PRO A 1 91 ? -7.119 -7.565 -6.758 1.00 92.50 91 PRO A C 1
ATOM 716 O O . PRO A 1 91 ? -8.032 -6.811 -6.403 1.00 92.50 91 PRO A O 1
ATOM 719 N N . LYS A 1 92 ? -6.324 -8.173 -5.863 1.00 92.06 92 LYS A N 1
ATOM 720 C CA . LYS A 1 92 ? -6.502 -7.995 -4.410 1.00 92.06 92 LYS A CA 1
ATOM 721 C C . LYS A 1 92 ? -6.033 -6.628 -3.954 1.00 92.06 92 LYS A C 1
ATOM 723 O O . LYS A 1 92 ? -6.695 -6.027 -3.116 1.00 92.06 92 LYS A O 1
ATOM 728 N N . LEU A 1 93 ? -4.944 -6.117 -4.516 1.00 92.00 93 LEU A N 1
ATOM 729 C CA . LEU A 1 93 ? -4.425 -4.790 -4.215 1.00 92.00 93 LEU A CA 1
ATOM 730 C C . LEU A 1 93 ? -5.417 -3.703 -4.625 1.00 92.00 93 LEU A C 1
ATOM 732 O O . LEU A 1 93 ? -5.675 -2.791 -3.843 1.00 92.00 93 LEU A O 1
ATOM 736 N N . PHE A 1 94 ? -6.037 -3.832 -5.801 1.00 91.75 94 PHE A N 1
ATOM 737 C CA . PHE A 1 94 ? -7.120 -2.936 -6.211 1.00 91.75 94 PHE A CA 1
ATOM 738 C C . PHE A 1 94 ? -8.353 -3.074 -5.313 1.00 91.75 94 PHE A C 1
ATOM 740 O O . PHE A 1 94 ? -8.923 -2.064 -4.910 1.00 91.75 94 PHE A O 1
ATOM 747 N N . GLY A 1 95 ? -8.760 -4.300 -4.969 1.00 91.38 95 GLY A N 1
ATOM 748 C CA . GLY A 1 95 ? -9.870 -4.524 -4.036 1.00 91.38 95 GLY A CA 1
ATOM 749 C C . GLY A 1 95 ? -9.610 -3.906 -2.659 1.00 91.38 95 GLY A C 1
ATOM 750 O O . GLY A 1 95 ? -10.492 -3.281 -2.078 1.00 91.38 95 GLY A O 1
ATOM 751 N N . TYR A 1 96 ? -8.377 -4.015 -2.174 1.00 92.69 96 TYR A N 1
ATOM 752 C CA . TYR A 1 96 ? -7.921 -3.417 -0.928 1.00 92.69 96 TYR A CA 1
ATOM 753 C C . TYR A 1 96 ? -7.902 -1.882 -0.996 1.00 92.69 96 TYR A C 1
ATOM 755 O O . TYR A 1 96 ? -8.407 -1.228 -0.088 1.00 92.69 96 TYR A O 1
ATOM 763 N N . ALA A 1 97 ? -7.401 -1.297 -2.088 1.00 90.94 97 ALA A N 1
ATOM 764 C CA . ALA A 1 97 ? -7.421 0.149 -2.313 1.00 90.94 97 ALA A CA 1
ATOM 765 C C . ALA A 1 97 ? -8.852 0.719 -2.283 1.00 90.94 97 ALA A C 1
ATOM 767 O O . ALA A 1 97 ? -9.115 1.720 -1.617 1.00 90.94 97 ALA A O 1
ATOM 768 N N . GLU A 1 98 ? -9.789 0.046 -2.953 1.00 89.69 98 GLU A N 1
ATOM 769 C CA . GLU A 1 98 ? -11.210 0.409 -2.938 1.00 89.69 98 GLU A CA 1
ATOM 770 C C . GLU A 1 98 ? -11.832 0.239 -1.546 1.00 89.69 98 GLU A C 1
ATOM 772 O O . GLU A 1 98 ? -12.593 1.097 -1.097 1.00 89.69 98 GLU A O 1
ATOM 777 N N . ALA A 1 99 ? -11.488 -0.831 -0.824 1.00 90.56 99 ALA A N 1
ATOM 778 C CA . ALA A 1 99 ? -11.949 -1.027 0.546 1.00 90.56 99 ALA A CA 1
ATOM 779 C C . ALA A 1 99 ? -11.482 0.110 1.468 1.00 90.56 99 ALA A C 1
ATOM 781 O O . ALA A 1 99 ? -12.291 0.625 2.237 1.00 90.56 99 ALA A O 1
ATOM 782 N N . LEU A 1 100 ? -10.221 0.548 1.350 1.00 90.44 100 LEU A N 1
ATOM 783 C CA . LEU A 1 100 ? -9.669 1.651 2.141 1.00 90.44 100 LEU A CA 1
ATOM 784 C C . LEU A 1 100 ? -10.366 2.991 1.864 1.00 90.44 100 LEU A C 1
ATOM 786 O O . LEU A 1 100 ? -10.672 3.711 2.814 1.00 90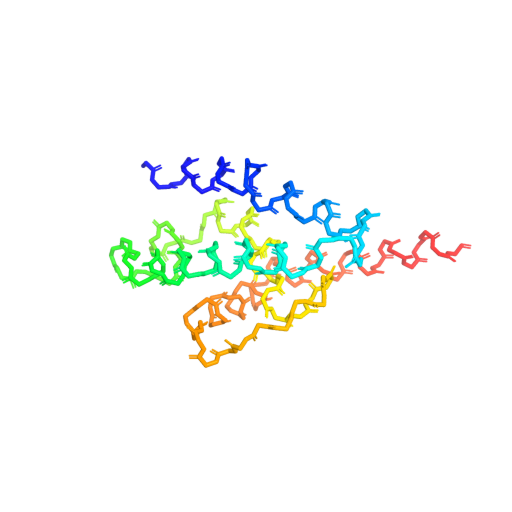.44 100 LEU A O 1
ATOM 790 N N . ARG A 1 101 ? -10.669 3.317 0.598 1.00 87.50 101 ARG A N 1
ATOM 791 C CA . ARG A 1 101 ? -11.414 4.546 0.246 1.00 87.50 101 ARG A CA 1
ATOM 792 C C . ARG A 1 101 ? -12.808 4.599 0.847 1.00 87.50 101 ARG A C 1
ATOM 794 O O . ARG A 1 101 ? -13.281 5.663 1.230 1.00 87.50 101 ARG A O 1
ATOM 801 N N . ASN A 1 102 ? -13.474 3.450 0.901 1.00 89.12 102 ASN A N 1
ATOM 802 C CA . ASN A 1 102 ? -14.845 3.356 1.389 1.00 89.12 102 ASN A CA 1
ATOM 803 C C . ASN A 1 102 ? -14.944 3.417 2.923 1.00 89.12 102 ASN A C 1
ATOM 805 O O . ASN A 1 102 ? -16.051 3.420 3.465 1.00 89.12 102 ASN A O 1
ATOM 809 N N . ILE A 1 103 ? -13.817 3.494 3.639 1.00 90.44 103 ILE A N 1
ATOM 810 C CA . ILE A 1 103 ? -13.816 3.702 5.086 1.00 90.44 103 ILE A CA 1
ATOM 811 C C . ILE A 1 103 ? -14.317 5.117 5.386 1.00 90.44 103 ILE A C 1
ATOM 813 O O . ILE A 1 103 ? -13.799 6.107 4.872 1.00 90.44 103 ILE A O 1
ATOM 817 N N . GLU A 1 104 ? -15.291 5.224 6.290 1.00 91.81 104 GLU A N 1
ATOM 818 C CA . GLU A 1 104 ? -15.906 6.500 6.672 1.00 91.81 104 GLU A CA 1
ATOM 819 C C . GLU A 1 104 ? -14.876 7.556 7.110 1.00 91.81 104 GLU A C 1
ATOM 821 O O . GLU A 1 104 ? -14.966 8.718 6.714 1.00 91.81 104 GLU A O 1
ATOM 826 N N . SER A 1 105 ? -13.879 7.162 7.910 1.00 88.50 105 SER A N 1
ATOM 827 C CA . SER A 1 105 ? -12.818 8.068 8.360 1.00 88.50 105 SER A CA 1
ATOM 828 C C . SER A 1 105 ? -11.933 8.560 7.215 1.00 88.50 105 SER A C 1
ATOM 830 O O . SER A 1 105 ? -11.483 9.703 7.264 1.00 88.50 105 SER A O 1
ATOM 832 N N . TYR A 1 106 ? -11.717 7.736 6.185 1.00 87.25 106 TYR A N 1
ATOM 833 C CA . TYR A 1 106 ? -10.963 8.122 4.997 1.00 87.25 106 TYR A CA 1
ATOM 834 C C . TYR A 1 106 ? -11.742 9.150 4.175 1.00 87.25 106 TYR A C 1
ATOM 836 O O . TYR A 1 106 ? -11.224 10.228 3.892 1.00 87.25 106 TYR A O 1
ATOM 844 N N . ARG A 1 107 ? -13.026 8.886 3.908 1.00 89.31 107 ARG A N 1
ATOM 845 C CA . ARG A 1 107 ? -13.893 9.815 3.167 1.00 89.31 107 ARG A CA 1
ATOM 846 C C . ARG A 1 107 ? -14.014 11.174 3.859 1.00 89.31 107 ARG A C 1
ATOM 848 O O . ARG A 1 107 ? -13.898 12.210 3.217 1.00 89.31 107 ARG A O 1
ATOM 855 N N . LYS A 1 108 ? -14.169 11.183 5.187 1.00 92.00 108 LYS A N 1
ATOM 856 C CA . LYS A 1 108 ? -14.175 12.424 5.983 1.00 92.00 108 LYS A CA 1
ATOM 857 C C . LYS A 1 108 ? -12.851 13.190 5.895 1.00 92.00 108 LYS A C 1
ATOM 859 O O . LYS A 1 108 ? -12.852 14.417 5.943 1.00 92.00 108 LYS A O 1
ATOM 864 N N . ALA A 1 109 ? -11.721 12.487 5.798 1.00 88.62 109 ALA A N 1
ATOM 865 C CA . ALA A 1 109 ? -10.423 13.126 5.611 1.00 88.62 109 ALA A CA 1
ATOM 866 C C . ALA A 1 109 ? -10.303 13.759 4.215 1.00 88.62 109 ALA A C 1
ATOM 868 O O . ALA A 1 109 ? -9.827 14.887 4.117 1.00 88.62 109 ALA A O 1
ATOM 869 N N . GLU A 1 110 ? -10.781 13.087 3.163 1.00 85.50 110 GLU A N 1
ATOM 870 C CA . GLU A 1 110 ? -10.839 13.650 1.805 1.00 85.50 110 GLU A CA 1
ATOM 871 C C . GLU A 1 110 ? -11.747 14.883 1.730 1.00 85.50 110 GLU A C 1
ATOM 873 O O . GLU A 1 110 ? -11.326 15.914 1.211 1.00 85.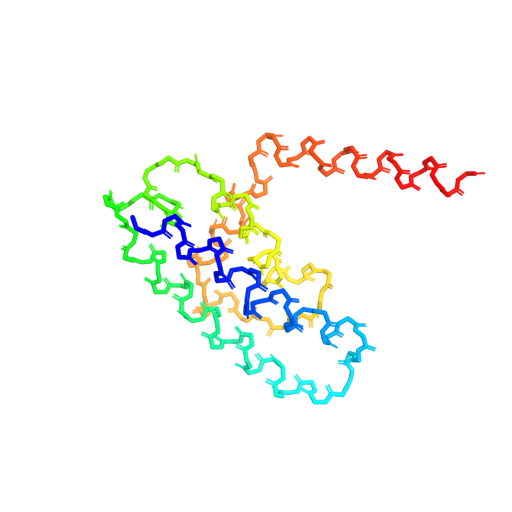50 110 GLU A O 1
ATOM 878 N N . GLU A 1 111 ? -12.952 14.818 2.309 1.00 89.69 111 GLU A N 1
ATOM 879 C CA . GLU A 1 111 ? -13.880 15.959 2.404 1.00 89.69 111 GLU A CA 1
ATOM 880 C C . GLU A 1 111 ? -13.187 17.171 3.052 1.00 89.69 111 GLU A C 1
ATOM 882 O O . GLU A 1 111 ? -13.226 18.282 2.522 1.00 89.69 111 GLU A O 1
ATOM 887 N N . LYS A 1 112 ? -12.454 16.943 4.148 1.00 91.81 112 LYS A N 1
ATOM 888 C CA . LYS A 1 112 ? -11.704 17.996 4.839 1.00 91.81 112 LYS A CA 1
ATOM 889 C C . LYS A 1 112 ? -10.545 18.561 4.015 1.00 91.81 112 LYS A C 1
ATOM 891 O O . LYS A 1 112 ? -10.283 19.757 4.102 1.00 91.81 112 LYS A O 1
ATOM 896 N N . ILE A 1 113 ? -9.836 17.731 3.249 1.00 87.38 113 ILE A N 1
ATOM 897 C CA . ILE A 1 113 ? -8.774 18.200 2.344 1.00 87.38 113 ILE A CA 1
ATOM 898 C C . ILE A 1 113 ? -9.374 19.127 1.285 1.00 87.38 113 ILE A C 1
ATOM 900 O O . ILE A 1 113 ? -8.849 20.215 1.074 1.00 87.38 113 ILE A O 1
ATOM 904 N N . VAL A 1 114 ? -10.502 18.738 0.688 1.00 87.69 114 VAL A N 1
ATOM 905 C CA . VAL A 1 114 ? -11.202 19.545 -0.321 1.00 87.69 114 VAL A CA 1
ATOM 906 C C . VAL A 1 114 ? -11.653 20.892 0.246 1.00 87.69 114 VAL A C 1
ATOM 908 O O . VAL A 1 114 ? -11.536 21.914 -0.430 1.00 87.69 114 VAL A O 1
ATOM 911 N N . ASP A 1 115 ? -12.172 20.920 1.472 1.00 91.69 115 ASP A N 1
ATOM 912 C CA . ASP A 1 115 ? -12.593 22.172 2.107 1.00 91.69 115 ASP A CA 1
ATOM 913 C C . ASP A 1 115 ? -11.404 23.096 2.402 1.00 91.69 115 ASP A C 1
ATOM 915 O O . ASP A 1 115 ? -11.466 24.284 2.090 1.00 91.69 115 ASP A O 1
ATOM 919 N N . LEU A 1 116 ? -10.289 22.547 2.897 1.00 91.19 116 LEU A N 1
ATOM 920 C CA . LEU A 1 116 ? -9.053 23.307 3.103 1.00 91.19 116 LEU A CA 1
ATOM 921 C C . LEU A 1 116 ? -8.487 23.853 1.784 1.00 91.19 116 LEU A C 1
ATOM 923 O O . LEU A 1 116 ? -8.091 25.012 1.721 1.00 91.19 116 LEU A O 1
ATOM 927 N N . GLU A 1 117 ? -8.460 23.055 0.714 1.00 88.00 117 GLU A N 1
ATOM 928 C CA . GLU A 1 117 ? -7.979 23.505 -0.600 1.00 88.00 117 GLU A CA 1
ATOM 929 C C . GLU A 1 117 ? -8.788 24.694 -1.137 1.00 88.00 117 GLU A C 1
ATOM 931 O O . GLU A 1 117 ? -8.210 25.606 -1.730 1.00 88.00 117 GLU A O 1
ATOM 936 N N . LYS A 1 118 ? -10.104 24.735 -0.887 1.00 86.44 118 LYS A N 1
ATOM 937 C CA . LYS A 1 118 ? -10.947 25.891 -1.234 1.00 86.44 118 LYS A CA 1
ATOM 938 C C . LYS A 1 118 ? -10.610 27.125 -0.399 1.00 86.44 118 LYS A C 1
ATOM 940 O O . LYS A 1 118 ? -10.597 28.218 -0.953 1.00 86.44 118 LYS A O 1
ATOM 945 N N . GLU A 1 119 ? -10.346 26.960 0.899 1.00 86.69 119 GLU A N 1
ATOM 946 C CA . GLU A 1 119 ? -9.935 28.063 1.780 1.00 86.69 119 GLU A CA 1
ATOM 947 C C . GLU A 1 119 ? -8.592 28.670 1.353 1.00 86.69 119 GLU A C 1
ATOM 949 O O . GLU A 1 119 ? -8.449 29.887 1.373 1.00 86.69 119 GLU A O 1
ATOM 954 N N . PHE A 1 120 ? -7.619 27.852 0.934 1.00 76.00 120 PHE A N 1
ATOM 955 C CA . PHE A 1 120 ? -6.310 28.336 0.468 1.00 76.00 120 PHE A CA 1
ATOM 956 C C . PHE A 1 120 ? -6.321 28.906 -0.958 1.00 76.00 120 PHE A C 1
ATOM 958 O O . PHE A 1 120 ? -5.375 29.595 -1.343 1.00 76.00 120 PHE A O 1
ATOM 965 N N . ALA A 1 121 ? -7.346 28.594 -1.755 1.00 72.50 121 ALA A N 1
ATOM 966 C CA . ALA A 1 121 ? -7.519 29.113 -3.112 1.00 72.50 121 ALA A CA 1
ATOM 967 C C . ALA A 1 121 ? -8.324 30.428 -3.175 1.00 72.50 121 ALA A C 1
ATOM 969 O O . ALA A 1 121 ? -8.429 31.009 -4.260 1.00 72.50 121 ALA A O 1
ATOM 970 N N . ALA A 1 122 ? -8.900 30.869 -2.051 1.00 56.53 122 ALA A N 1
ATOM 971 C CA . ALA A 1 122 ? -9.641 32.123 -1.891 1.00 56.53 122 ALA A CA 1
ATOM 972 C C . ALA A 1 122 ? -8.739 33.256 -1.376 1.00 56.53 122 ALA A C 1
ATOM 974 O O . ALA A 1 122 ? -8.970 34.411 -1.806 1.00 56.53 122 ALA A O 1
#